Protein AF-A0A7J7FIW6-F1 (afdb_monomer)

Radius of gyration: 52.76 Å; Cα contacts (8 Å, |Δi|>4): 12; chains: 1; bounding box: 96×36×152 Å

Structure (mmCIF, N/CA/C/O backbone):
data_AF-A0A7J7FIW6-F1
#
_entry.id   AF-A0A7J7FIW6-F1
#
loop_
_atom_site.group_PDB
_atom_site.id
_atom_site.type_symbol
_atom_site.label_atom_id
_atom_site.label_alt_id
_atom_site.label_comp_id
_atom_site.label_asym_id
_atom_site.label_entity_id
_atom_site.label_seq_id
_atom_site.pdbx_PDB_ins_code
_atom_site.Cartn_x
_atom_site.Cartn_y
_atom_site.Cartn_z
_atom_site.occupancy
_atom_site.B_iso_or_equiv
_atom_site.auth_seq_id
_atom_site.auth_comp_id
_atom_site.auth_asym_id
_atom_site.auth_atom_id
_atom_site.pdbx_PDB_model_num
ATOM 1 N N . MET A 1 1 ? 49.582 13.348 -69.049 1.00 59.72 1 MET A N 1
ATOM 2 C CA . MET A 1 1 ? 48.255 13.476 -68.397 1.00 59.72 1 MET A CA 1
ATOM 3 C C . MET A 1 1 ? 47.759 12.190 -67.722 1.00 59.72 1 MET A C 1
ATOM 5 O O . MET A 1 1 ? 47.248 12.297 -66.618 1.00 59.72 1 MET A O 1
ATOM 9 N N . GLY A 1 2 ? 47.915 10.992 -68.307 1.00 60.84 2 GLY A N 1
ATOM 10 C CA . GLY A 1 2 ? 47.324 9.749 -67.761 1.00 60.84 2 GLY A CA 1
ATOM 11 C C . GLY A 1 2 ? 47.783 9.316 -66.355 1.00 60.84 2 GLY A C 1
ATOM 12 O O . GLY A 1 2 ? 46.965 8.859 -65.564 1.00 60.84 2 GLY A O 1
ATOM 13 N N . LEU A 1 3 ? 49.056 9.525 -65.998 1.00 63.69 3 LEU A N 1
ATOM 14 C CA . LEU A 1 3 ? 49.589 9.144 -64.677 1.00 63.69 3 LEU A CA 1
ATOM 15 C C . LEU A 1 3 ? 48.998 9.973 -63.523 1.00 63.69 3 LEU A C 1
ATOM 17 O O . LEU A 1 3 ?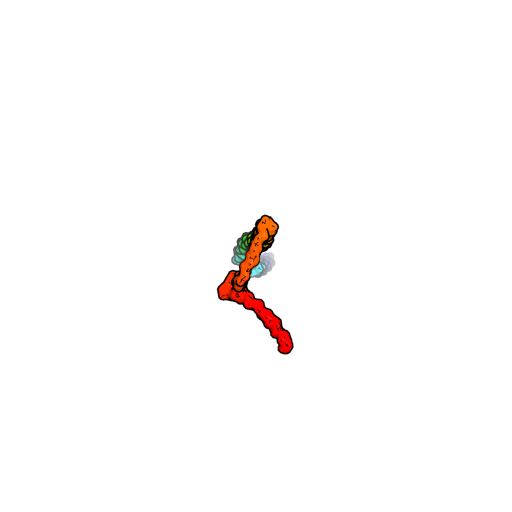 48.720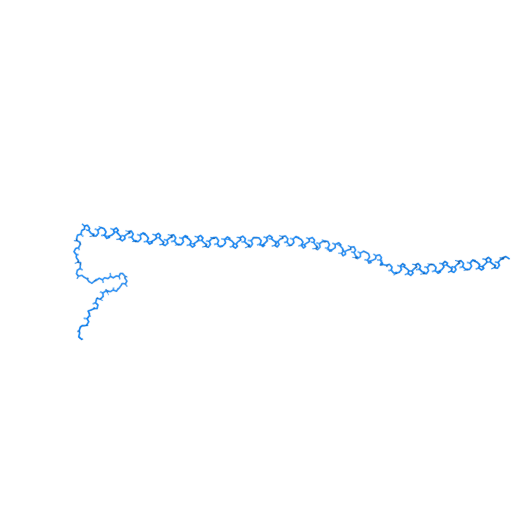 9.437 -62.455 1.00 63.69 3 LEU A O 1
ATOM 21 N N . PHE A 1 4 ? 48.733 11.261 -63.754 1.00 66.81 4 PHE A N 1
ATOM 22 C CA . PHE A 1 4 ? 48.123 12.148 -62.756 1.00 66.81 4 PHE A CA 1
ATOM 23 C C . PHE A 1 4 ? 46.642 11.831 -62.524 1.00 66.81 4 PHE A C 1
ATOM 25 O O . PHE A 1 4 ? 46.157 11.922 -61.399 1.00 66.81 4 PHE A O 1
ATOM 32 N N . ILE A 1 5 ? 45.933 11.415 -63.577 1.00 72.75 5 ILE A N 1
ATOM 33 C CA . ILE A 1 5 ? 44.536 10.971 -63.481 1.00 72.75 5 ILE A CA 1
ATOM 34 C C . ILE A 1 5 ? 44.458 9.671 -62.673 1.00 72.75 5 ILE A C 1
ATOM 36 O O . ILE A 1 5 ? 43.621 9.560 -61.780 1.00 72.75 5 ILE A O 1
ATOM 40 N N . SER A 1 6 ? 45.376 8.732 -62.926 1.00 77.81 6 SER A N 1
ATOM 41 C CA . SER A 1 6 ? 45.485 7.487 -62.161 1.00 77.81 6 SER A CA 1
ATOM 42 C C . SER A 1 6 ? 45.782 7.758 -60.681 1.00 77.81 6 SER A C 1
ATOM 44 O O . SER A 1 6 ? 45.026 7.326 -59.815 1.00 77.81 6 SER A O 1
ATOM 46 N N . ALA A 1 7 ? 46.797 8.572 -60.370 1.00 81.44 7 ALA A N 1
ATOM 47 C CA . ALA A 1 7 ? 47.150 8.913 -58.989 1.00 81.44 7 ALA A CA 1
ATOM 48 C C . ALA A 1 7 ? 45.998 9.596 -58.227 1.00 81.44 7 ALA A C 1
ATOM 50 O O . ALA A 1 7 ? 45.736 9.274 -57.068 1.00 81.44 7 ALA A O 1
ATOM 51 N N . ARG A 1 8 ? 45.259 10.493 -58.892 1.00 82.50 8 ARG A N 1
ATOM 52 C CA . ARG A 1 8 ? 44.071 11.137 -58.316 1.00 82.50 8 ARG A CA 1
ATOM 53 C C . ARG A 1 8 ? 42.935 10.140 -58.068 1.00 82.50 8 ARG A C 1
ATOM 55 O O . ARG A 1 8 ? 42.261 10.241 -57.047 1.00 82.50 8 ARG A O 1
ATOM 62 N N . ALA A 1 9 ? 42.725 9.181 -58.970 1.00 82.94 9 ALA A N 1
ATOM 63 C CA . ALA A 1 9 ? 41.727 8.129 -58.793 1.00 82.94 9 ALA A CA 1
ATOM 64 C C . ALA A 1 9 ? 42.080 7.199 -57.620 1.00 82.94 9 ALA A C 1
ATOM 66 O O . ALA A 1 9 ? 41.205 6.880 -56.817 1.00 82.94 9 ALA A O 1
ATOM 67 N N . TYR A 1 10 ? 43.359 6.834 -57.469 1.00 85.81 10 TYR A N 1
ATOM 68 C CA . TYR A 1 10 ? 43.843 6.046 -56.332 1.00 85.81 10 TYR A CA 1
ATOM 69 C C . TYR A 1 10 ? 43.669 6.778 -54.997 1.00 85.81 10 TYR A C 1
ATOM 71 O O . TYR A 1 10 ? 43.172 6.182 -54.043 1.00 85.81 10 TYR A O 1
ATOM 79 N N . ALA A 1 11 ? 44.009 8.069 -54.932 1.00 85.50 11 ALA A N 1
ATOM 80 C CA . ALA A 1 11 ? 43.815 8.875 -53.725 1.00 85.50 11 ALA A CA 1
ATOM 81 C C . ALA A 1 11 ? 42.331 8.961 -53.326 1.00 85.50 11 ALA A C 1
ATOM 83 O O . ALA A 1 11 ? 41.983 8.736 -52.170 1.00 85.50 11 ALA A O 1
ATOM 84 N N . LEU A 1 12 ? 41.444 9.187 -54.300 1.00 88.06 12 LEU A N 1
ATOM 85 C CA . LEU A 1 12 ? 40.000 9.250 -54.071 1.00 88.06 12 LEU A CA 1
ATOM 86 C C . LEU A 1 12 ? 39.414 7.895 -53.644 1.00 88.06 12 LEU A C 1
ATOM 88 O O . LEU A 1 12 ? 38.477 7.844 -52.848 1.00 88.06 12 LEU A O 1
ATOM 92 N N . HIS A 1 13 ? 39.956 6.790 -54.157 1.00 87.56 13 HIS A N 1
ATOM 93 C CA . HIS A 1 13 ? 39.571 5.448 -53.726 1.00 87.56 13 HIS A CA 1
ATOM 94 C C . HIS A 1 13 ? 39.980 5.191 -52.270 1.00 87.56 13 HIS A C 1
ATOM 96 O O . HIS A 1 13 ? 39.151 4.777 -51.465 1.00 87.56 13 HIS A O 1
ATOM 102 N N . GLN A 1 14 ? 41.217 5.539 -51.910 1.00 85.38 14 GLN A N 1
ATOM 103 C CA . GLN A 1 14 ? 41.739 5.415 -50.548 1.00 85.38 14 GLN A CA 1
ATOM 104 C C . GLN A 1 14 ? 40.960 6.263 -49.532 1.00 85.38 14 GLN A C 1
ATOM 106 O O . GLN A 1 14 ? 40.677 5.803 -48.428 1.00 85.38 14 GLN A O 1
ATOM 111 N N . GLU A 1 15 ? 40.569 7.488 -49.888 1.00 86.62 15 GLU A N 1
ATOM 112 C CA . GLU A 1 15 ? 39.725 8.326 -49.024 1.00 86.62 15 GLU A CA 1
ATOM 113 C C . GLU A 1 15 ? 38.340 7.711 -48.794 1.00 86.62 15 GLU A C 1
ATOM 115 O O . GLU A 1 15 ? 37.847 7.715 -47.666 1.00 86.62 15 GLU A O 1
ATOM 120 N N . LYS A 1 16 ? 37.732 7.121 -49.831 1.00 80.94 16 LYS A N 1
ATOM 121 C CA . LYS A 1 16 ? 36.448 6.415 -49.702 1.00 80.94 16 LYS A CA 1
ATOM 122 C C . LYS A 1 16 ? 36.551 5.173 -48.822 1.00 80.94 16 LYS A C 1
ATOM 124 O O . LYS A 1 16 ? 35.654 4.941 -48.016 1.00 80.94 16 LYS A O 1
ATOM 129 N N . GLU A 1 17 ? 37.624 4.395 -48.950 1.00 75.25 17 GLU A N 1
ATOM 130 C CA . GLU A 1 17 ? 37.862 3.229 -48.093 1.00 75.25 17 GLU A CA 1
ATOM 131 C C . GLU A 1 17 ? 38.040 3.633 -46.626 1.00 75.25 17 GLU A C 1
ATOM 133 O O . GLU A 1 17 ? 37.447 3.011 -45.743 1.00 75.25 17 GLU A O 1
ATOM 138 N N . LYS A 1 18 ? 38.776 4.718 -46.353 1.00 83.19 18 LYS A N 1
ATOM 139 C CA . LYS A 1 18 ? 38.923 5.261 -44.994 1.00 83.19 18 LYS A CA 1
ATOM 140 C C . LYS A 1 18 ? 37.585 5.712 -44.414 1.00 83.19 18 LYS A C 1
ATOM 142 O O . LYS A 1 18 ? 37.229 5.271 -43.323 1.00 83.19 18 LYS A O 1
ATOM 147 N N . LEU A 1 19 ? 36.806 6.491 -45.170 1.00 74.19 19 LEU A N 1
ATOM 148 C CA . LEU A 1 19 ? 35.466 6.918 -44.750 1.00 74.19 19 LEU A CA 1
ATOM 149 C C . LEU A 1 19 ? 34.545 5.723 -44.466 1.00 74.19 19 LEU A C 1
ATOM 151 O O . LEU A 1 19 ? 33.772 5.739 -43.511 1.00 74.19 19 LEU A O 1
ATOM 155 N N . TYR A 1 20 ? 34.626 4.675 -45.288 1.00 73.50 20 TYR A N 1
ATOM 156 C CA . TYR A 1 20 ? 33.834 3.459 -45.119 1.00 73.50 20 TYR A CA 1
ATOM 157 C C . TYR A 1 20 ? 34.200 2.705 -43.834 1.00 73.50 20 TYR A C 1
ATOM 159 O O . TYR A 1 20 ? 33.317 2.268 -43.091 1.00 73.50 20 TYR A O 1
ATOM 167 N N . VAL A 1 21 ? 35.495 2.580 -43.540 1.00 77.69 21 VAL A N 1
ATOM 168 C CA . VAL A 1 21 ? 35.986 1.934 -42.315 1.00 77.69 21 VAL A CA 1
ATOM 169 C C . VAL A 1 21 ? 35.598 2.739 -41.074 1.00 77.69 21 VAL A C 1
ATOM 171 O O . VAL A 1 21 ? 35.120 2.156 -40.101 1.00 77.69 21 VAL A O 1
ATOM 174 N N . GLU A 1 22 ? 35.733 4.064 -41.115 1.00 78.94 22 GLU A N 1
ATOM 175 C CA . GLU A 1 22 ? 35.324 4.958 -40.027 1.00 78.94 22 GLU A CA 1
ATOM 176 C C . GLU A 1 22 ? 33.818 4.883 -39.763 1.00 78.94 22 GLU A C 1
ATOM 178 O O . GLU A 1 22 ? 33.398 4.715 -38.616 1.00 78.94 22 GLU A O 1
ATOM 183 N N . LEU A 1 23 ? 32.997 4.911 -40.816 1.00 73.94 23 LEU A N 1
ATOM 184 C CA . LEU A 1 23 ? 31.548 4.764 -40.699 1.00 73.94 23 LEU A CA 1
ATOM 185 C C . LEU A 1 23 ? 31.170 3.410 -40.087 1.00 73.94 23 LEU A C 1
ATOM 187 O O . LEU A 1 23 ? 30.335 3.352 -39.187 1.00 73.94 23 LEU A O 1
ATOM 191 N N . LYS A 1 24 ? 31.818 2.321 -40.514 1.00 70.88 24 LYS A N 1
ATOM 192 C CA . LYS A 1 24 ? 31.603 0.982 -39.948 1.00 70.88 24 LYS A CA 1
ATOM 193 C C . LYS A 1 24 ? 31.967 0.922 -38.459 1.00 70.88 24 LYS A C 1
ATOM 195 O O . LYS A 1 24 ? 31.242 0.310 -37.678 1.00 70.88 24 LYS A O 1
ATOM 200 N N . LEU A 1 25 ? 33.053 1.582 -38.060 1.00 71.31 25 LEU A N 1
ATOM 201 C CA . LEU A 1 25 ? 33.487 1.706 -36.665 1.00 71.31 25 LEU A CA 1
ATOM 202 C C . LEU A 1 25 ? 32.499 2.511 -35.812 1.00 71.31 25 LEU A C 1
ATOM 204 O O . LEU A 1 25 ? 32.250 2.143 -34.666 1.00 71.31 25 LEU A O 1
ATOM 208 N N . ILE A 1 26 ? 31.925 3.585 -36.357 1.00 69.25 26 ILE A N 1
ATOM 209 C CA . ILE A 1 26 ? 30.904 4.394 -35.676 1.00 69.25 26 ILE A CA 1
ATOM 210 C C . ILE A 1 26 ? 29.602 3.600 -35.528 1.00 69.25 26 ILE A C 1
ATOM 212 O O . ILE A 1 26 ? 29.036 3.560 -34.438 1.00 69.25 26 ILE A O 1
ATOM 216 N N . LEU A 1 27 ? 29.155 2.917 -36.586 1.00 63.41 27 LEU A N 1
ATOM 217 C CA . LEU A 1 27 ? 27.945 2.089 -36.558 1.00 63.41 27 LEU A CA 1
ATOM 218 C C . LEU A 1 27 ? 28.062 0.922 -35.571 1.00 63.41 27 LEU A C 1
ATOM 220 O O . LEU A 1 27 ? 27.099 0.617 -34.878 1.00 63.41 27 LEU A O 1
ATOM 224 N N . ALA A 1 28 ? 29.246 0.317 -35.444 1.00 63.69 28 ALA A N 1
ATOM 225 C CA . ALA A 1 28 ? 29.508 -0.743 -34.469 1.00 63.69 28 ALA A CA 1
ATOM 226 C C . ALA A 1 28 ? 29.453 -0.269 -33.002 1.00 63.69 28 ALA A C 1
ATOM 228 O O . ALA A 1 28 ? 29.352 -1.095 -32.099 1.00 63.69 28 ALA A O 1
ATOM 229 N N . ARG A 1 29 ? 29.535 1.047 -32.753 1.00 65.50 29 ARG A N 1
ATOM 230 C CA . ARG A 1 29 ? 29.414 1.656 -31.415 1.00 65.50 29 ARG A CA 1
ATOM 231 C C . ARG A 1 29 ? 27.986 2.064 -31.065 1.00 65.50 29 ARG A C 1
ATOM 233 O O . ARG A 1 29 ? 27.731 2.406 -29.912 1.00 65.50 29 ARG A O 1
ATOM 240 N N . LEU A 1 30 ? 27.070 2.073 -32.033 1.00 66.31 30 LEU A N 1
ATOM 241 C CA . LEU A 1 30 ? 25.663 2.321 -31.747 1.00 66.31 30 LEU A CA 1
ATOM 242 C C . LEU A 1 30 ? 25.109 1.125 -30.960 1.00 66.31 30 LEU A C 1
ATOM 244 O O . LEU A 1 30 ? 25.444 -0.014 -31.298 1.00 66.31 30 LEU A O 1
ATOM 248 N N . PRO A 1 31 ? 24.282 1.347 -29.917 1.00 63.59 31 PRO A N 1
ATOM 249 C CA . PRO A 1 31 ? 23.569 0.250 -29.279 1.00 63.59 31 PRO A CA 1
ATOM 250 C C . PRO A 1 31 ? 22.824 -0.494 -30.384 1.00 63.59 31 PRO A C 1
ATOM 252 O O . PRO A 1 31 ? 22.045 0.113 -31.122 1.00 63.59 31 PRO A O 1
ATOM 255 N N . GLY A 1 32 ? 23.146 -1.777 -30.559 1.00 68.44 32 GLY A N 1
ATOM 256 C CA . GLY A 1 32 ? 22.572 -2.571 -31.636 1.00 68.44 32 GLY A CA 1
ATOM 257 C C . GLY A 1 32 ? 21.040 -2.531 -31.584 1.00 68.44 32 GLY A C 1
ATOM 258 O O . GLY A 1 32 ? 20.472 -2.272 -30.519 1.00 68.44 32 GLY A O 1
ATOM 259 N N . PRO A 1 33 ? 20.351 -2.805 -32.702 1.00 70.44 33 PRO A N 1
ATOM 260 C CA . PRO A 1 33 ? 18.885 -2.859 -32.737 1.00 70.44 33 PRO A CA 1
ATOM 261 C C . PRO A 1 33 ? 18.301 -3.732 -31.609 1.00 70.44 33 PRO A C 1
ATOM 263 O O . PRO A 1 33 ? 17.293 -3.372 -31.009 1.00 70.44 33 PRO A O 1
ATOM 266 N N . GLU A 1 34 ? 19.014 -4.793 -31.231 1.00 72.94 34 GLU A N 1
ATOM 267 C CA . GLU A 1 34 ? 18.700 -5.662 -30.094 1.00 72.94 34 GLU A CA 1
ATOM 268 C C . GLU A 1 34 ? 18.686 -4.929 -28.735 1.00 72.94 34 GLU A C 1
ATOM 270 O O . GLU A 1 34 ? 17.772 -5.113 -27.933 1.00 72.94 34 GLU A O 1
ATOM 275 N N . ALA A 1 35 ? 19.650 -4.041 -28.467 1.00 72.81 35 ALA A N 1
ATOM 276 C CA . ALA A 1 35 ? 19.706 -3.279 -27.216 1.00 72.81 35 ALA A CA 1
ATOM 277 C C . ALA A 1 35 ? 18.571 -2.242 -27.118 1.00 72.81 35 ALA A C 1
ATOM 279 O O . ALA A 1 35 ? 18.046 -1.988 -26.031 1.00 72.81 35 ALA A O 1
ATOM 280 N N . ALA A 1 36 ? 18.164 -1.654 -28.248 1.00 75.25 36 ALA A N 1
ATOM 281 C CA . ALA A 1 36 ? 17.024 -0.738 -28.304 1.00 75.25 36 ALA A CA 1
ATOM 282 C C . ALA A 1 36 ? 15.692 -1.467 -28.048 1.00 75.25 36 ALA A C 1
ATOM 284 O O . ALA A 1 36 ? 14.852 -0.968 -27.292 1.00 75.25 36 ALA A O 1
ATOM 285 N N . GLU A 1 37 ? 15.523 -2.661 -28.619 1.00 78.56 37 GLU A N 1
ATOM 286 C CA . GLU A 1 37 ? 14.354 -3.514 -28.397 1.00 78.56 37 GLU A CA 1
ATOM 287 C C . GLU A 1 37 ? 14.254 -3.964 -26.932 1.00 78.56 37 GLU A C 1
ATOM 289 O O . GLU A 1 37 ? 13.212 -3.789 -26.294 1.00 78.56 37 GLU A O 1
ATOM 294 N N . GLN A 1 38 ? 15.360 -4.429 -26.343 1.00 76.88 38 GLN A N 1
ATOM 295 C CA . GLN A 1 38 ? 15.416 -4.783 -24.921 1.00 76.88 38 GLN A CA 1
ATOM 296 C C . GLN A 1 38 ? 15.051 -3.596 -24.021 1.00 76.88 38 GLN A C 1
ATOM 298 O O . GLN A 1 38 ? 14.261 -3.738 -23.086 1.00 76.88 38 GLN A O 1
ATOM 303 N N . LEU A 1 39 ? 15.561 -2.396 -24.317 1.00 79.50 39 LEU A N 1
ATOM 304 C CA . LEU A 1 39 ? 15.224 -1.192 -23.558 1.00 79.50 39 LEU A CA 1
ATOM 305 C C . LEU A 1 39 ? 13.728 -0.856 -23.653 1.00 79.50 39 LEU A C 1
ATOM 307 O O . LEU A 1 39 ? 13.119 -0.455 -22.659 1.00 79.50 39 LEU A O 1
ATOM 311 N N . GLN A 1 40 ? 13.116 -1.026 -24.826 1.00 81.44 40 GLN A N 1
ATOM 312 C CA . GLN A 1 40 ? 11.681 -0.825 -25.004 1.00 81.44 40 GLN A CA 1
ATOM 313 C C . GLN A 1 40 ? 10.866 -1.819 -24.166 1.00 81.44 40 GLN A C 1
ATOM 315 O O . GLN A 1 40 ? 9.933 -1.396 -23.474 1.00 81.44 40 GLN A O 1
ATOM 320 N N . ILE A 1 41 ? 11.247 -3.100 -24.172 1.00 82.06 41 ILE A N 1
ATOM 321 C CA . ILE A 1 41 ? 10.618 -4.146 -23.354 1.00 82.06 41 ILE A CA 1
ATOM 322 C C . ILE A 1 41 ? 10.730 -3.785 -21.872 1.00 82.06 41 ILE A C 1
ATOM 324 O O . ILE A 1 41 ? 9.712 -3.698 -21.188 1.00 82.06 41 ILE A O 1
ATOM 328 N N . TYR A 1 42 ? 11.928 -3.463 -21.375 1.00 81.25 42 TYR A N 1
ATOM 329 C CA . TYR A 1 42 ? 12.113 -3.087 -19.972 1.00 81.25 42 TYR A CA 1
ATOM 330 C C . TYR A 1 42 ? 11.294 -1.859 -19.576 1.00 81.25 42 TYR A C 1
ATOM 332 O O . TYR A 1 42 ? 10.683 -1.845 -18.508 1.00 81.25 42 TYR A O 1
ATOM 340 N N . ARG A 1 43 ? 11.220 -0.833 -20.434 1.00 80.94 43 ARG A N 1
ATOM 341 C CA . ARG A 1 43 ? 10.374 0.346 -20.180 1.00 80.94 43 ARG A CA 1
ATOM 342 C C . ARG A 1 43 ? 8.897 -0.024 -20.100 1.00 80.94 43 ARG A C 1
ATOM 344 O O . ARG A 1 43 ? 8.181 0.556 -19.283 1.00 80.94 43 ARG A O 1
ATOM 351 N N . HIS A 1 44 ? 8.435 -0.952 -20.934 1.00 89.75 44 HIS A N 1
ATOM 352 C CA . HIS A 1 44 ? 7.062 -1.437 -20.884 1.00 89.75 44 HIS A CA 1
ATOM 353 C C . HIS A 1 44 ? 6.792 -2.197 -19.581 1.00 89.75 44 HIS A C 1
ATOM 355 O O . HIS A 1 44 ? 5.907 -1.796 -18.824 1.00 89.75 44 HIS A O 1
ATOM 361 N N . THR A 1 45 ? 7.637 -3.174 -19.247 1.00 86.31 45 THR A N 1
ATOM 362 C CA . THR A 1 45 ? 7.562 -3.938 -17.995 1.00 86.31 45 THR A CA 1
ATOM 363 C C . THR A 1 45 ? 7.584 -3.017 -16.773 1.00 86.31 45 THR A C 1
ATOM 365 O O . THR A 1 45 ? 6.776 -3.170 -15.860 1.00 86.31 45 THR A O 1
ATOM 368 N N . LEU A 1 46 ? 8.452 -2.001 -16.751 1.00 89.50 46 LEU A N 1
ATOM 369 C CA . LEU A 1 46 ? 8.514 -1.023 -15.659 1.00 89.50 46 LEU A CA 1
ATOM 370 C C . LEU A 1 46 ? 7.213 -0.231 -15.509 1.00 89.50 46 LEU A C 1
ATOM 372 O O . LEU A 1 46 ? 6.762 0.012 -14.388 1.00 89.50 46 LEU A O 1
ATOM 376 N N . ARG A 1 47 ? 6.583 0.164 -16.621 1.00 91.88 47 ARG A N 1
ATOM 377 C CA . ARG A 1 47 ? 5.282 0.847 -16.590 1.00 91.88 47 ARG A CA 1
ATOM 378 C C . ARG A 1 47 ? 4.196 -0.062 -16.026 1.00 91.88 47 ARG A C 1
ATOM 380 O O . ARG A 1 47 ? 3.405 0.398 -15.206 1.00 91.88 47 ARG A O 1
ATOM 387 N N . GLU A 1 48 ? 4.159 -1.327 -16.427 1.00 94.25 48 GLU A N 1
ATOM 388 C CA . GLU A 1 48 ? 3.201 -2.304 -15.899 1.00 94.25 48 GLU A CA 1
ATOM 389 C C . GLU A 1 48 ? 3.410 -2.562 -14.408 1.00 94.25 48 GLU A C 1
ATOM 391 O O . GLU A 1 48 ? 2.460 -2.466 -13.633 1.00 94.25 48 GLU A O 1
ATOM 396 N N . LYS A 1 49 ? 4.657 -2.785 -13.981 1.00 90.25 49 LYS A N 1
ATOM 397 C CA . LYS A 1 49 ? 5.005 -2.949 -12.563 1.00 90.25 49 LYS A CA 1
ATOM 398 C C . LYS A 1 49 ? 4.621 -1.724 -11.745 1.00 90.25 49 LYS A C 1
ATOM 400 O O . LYS A 1 49 ? 4.066 -1.859 -10.662 1.00 90.25 49 LYS A O 1
ATOM 405 N N . THR A 1 50 ? 4.814 -0.526 -12.290 1.00 89.31 50 THR A N 1
ATOM 406 C CA . THR A 1 50 ? 4.394 0.718 -11.632 1.00 89.31 50 THR A CA 1
ATOM 407 C C . THR A 1 50 ? 2.871 0.809 -11.504 1.00 89.31 50 THR A C 1
ATOM 409 O O . THR A 1 50 ? 2.371 1.265 -10.478 1.00 89.31 50 THR A O 1
ATOM 412 N N . LYS A 1 51 ? 2.104 0.365 -12.509 1.00 95.31 51 LYS A N 1
ATOM 413 C CA . LYS A 1 51 ? 0.636 0.281 -12.404 1.00 95.31 51 LYS A CA 1
ATOM 414 C C . LYS A 1 51 ? 0.214 -0.715 -11.322 1.00 95.31 51 LYS A C 1
ATOM 416 O O . LYS A 1 51 ? -0.621 -0.365 -10.498 1.00 95.31 51 LYS A O 1
ATOM 421 N N . GLN A 1 52 ? 0.825 -1.901 -11.291 1.00 93.69 52 GLN A N 1
ATOM 422 C CA . GLN A 1 52 ? 0.570 -2.914 -10.258 1.00 93.69 52 GLN A CA 1
ATOM 423 C C . GLN A 1 52 ? 0.858 -2.366 -8.854 1.00 93.69 52 GLN A C 1
ATOM 425 O O . GLN A 1 52 ? 0.031 -2.513 -7.962 1.00 93.69 52 GLN A O 1
ATOM 430 N N . LEU A 1 53 ? 1.978 -1.658 -8.674 1.00 94.12 53 LEU A N 1
ATOM 431 C CA . LEU A 1 53 ? 2.326 -1.024 -7.400 1.00 94.12 53 LEU A CA 1
ATOM 432 C C . LEU A 1 53 ? 1.303 0.029 -6.966 1.00 94.12 53 LEU A C 1
ATOM 434 O O . LEU A 1 53 ? 0.977 0.106 -5.786 1.00 94.12 53 LEU A O 1
ATOM 438 N N . LYS A 1 54 ? 0.767 0.824 -7.900 1.00 96.12 54 LYS A N 1
ATOM 439 C CA . LYS A 1 54 ? -0.286 1.802 -7.584 1.00 96.12 54 LYS A CA 1
ATOM 440 C C . LYS A 1 54 ? -1.572 1.128 -7.113 1.00 96.12 54 LYS A C 1
ATOM 442 O O . LYS A 1 54 ? -2.155 1.585 -6.136 1.00 96.12 54 LYS A O 1
ATOM 447 N N . VAL A 1 55 ? -1.989 0.052 -7.782 1.00 96.75 55 VAL A N 1
ATOM 448 C CA . VAL A 1 55 ? -3.169 -0.729 -7.379 1.00 96.75 55 VAL A CA 1
ATOM 449 C C . VAL A 1 55 ? -2.953 -1.323 -5.990 1.00 96.75 55 VAL A C 1
ATOM 451 O O . VAL A 1 55 ? -3.743 -1.056 -5.090 1.00 96.75 55 VAL A O 1
ATOM 454 N N . LEU A 1 56 ? -1.829 -2.009 -5.774 1.00 95.88 56 LEU A N 1
ATOM 455 C CA . LEU A 1 56 ? -1.511 -2.610 -4.480 1.00 95.88 56 LEU A CA 1
ATOM 456 C C . LEU A 1 56 ? -1.426 -1.564 -3.359 1.00 95.88 56 LEU A C 1
ATOM 458 O O . LEU A 1 56 ? -1.902 -1.798 -2.255 1.00 95.88 56 LEU A O 1
ATOM 462 N N . SER A 1 57 ? -0.868 -0.383 -3.640 1.00 92.56 57 SER A N 1
ATOM 463 C CA . SER A 1 57 ? -0.845 0.726 -2.682 1.00 92.56 57 SER A CA 1
ATOM 464 C C . SER A 1 57 ? -2.251 1.220 -2.340 1.00 92.56 57 SER A C 1
ATOM 466 O O . SER A 1 57 ? -2.505 1.545 -1.184 1.00 92.56 57 SER A O 1
ATOM 468 N N . SER A 1 58 ? -3.166 1.277 -3.311 1.00 96.31 58 SER A N 1
ATOM 469 C CA . SER A 1 58 ? -4.557 1.657 -3.044 1.00 96.31 58 SER A CA 1
ATOM 470 C C . SER A 1 58 ? -5.310 0.599 -2.235 1.00 96.31 58 SER A C 1
ATOM 472 O O . SER A 1 58 ? -6.049 0.953 -1.320 1.00 96.31 58 SER A O 1
ATOM 474 N N . GLU A 1 59 ? -5.069 -0.685 -2.508 1.00 97.00 59 GLU A N 1
ATOM 475 C CA . GLU A 1 59 ? -5.625 -1.793 -1.726 1.00 97.00 59 GLU A CA 1
ATOM 476 C C . GLU A 1 59 ? -5.104 -1.764 -0.288 1.00 97.00 59 GLU A C 1
ATOM 478 O O . GLU A 1 59 ? -5.883 -1.883 0.654 1.00 97.00 59 GLU A O 1
ATOM 483 N N . LEU A 1 60 ? -3.801 -1.530 -0.105 1.00 97.38 60 LEU A N 1
ATOM 484 C CA . LEU A 1 60 ? -3.195 -1.407 1.218 1.00 97.38 60 LEU A CA 1
ATOM 485 C C . LEU A 1 60 ? -3.822 -0.259 2.016 1.00 97.38 60 LEU A C 1
ATOM 487 O O . LEU A 1 60 ? -4.213 -0.464 3.161 1.00 97.38 60 LEU A O 1
ATOM 491 N N . ASN A 1 61 ? -3.980 0.915 1.398 1.00 97.00 61 ASN A N 1
ATOM 492 C CA . ASN A 1 61 ? -4.616 2.063 2.045 1.00 97.00 61 ASN A CA 1
ATOM 493 C C . ASN A 1 61 ? -6.076 1.771 2.426 1.00 97.00 61 ASN A C 1
ATOM 495 O O . ASN A 1 61 ? -6.537 2.186 3.488 1.00 97.00 61 ASN A O 1
ATOM 499 N N . MET A 1 62 ? -6.811 1.045 1.578 1.00 97.62 62 MET A N 1
ATOM 500 C CA . MET A 1 62 ? -8.174 0.613 1.889 1.00 97.62 62 MET A CA 1
ATOM 501 C C . MET A 1 62 ? -8.194 -0.309 3.116 1.00 97.62 62 MET A C 1
ATOM 503 O O . MET A 1 62 ? -8.989 -0.085 4.027 1.00 97.62 62 MET A O 1
ATOM 507 N N . TYR A 1 63 ? -7.311 -1.312 3.173 1.00 98.00 63 TYR A N 1
ATOM 508 C CA . TYR A 1 63 ? -7.219 -2.216 4.324 1.00 98.00 63 TYR A CA 1
ATOM 509 C C . TYR A 1 63 ? -6.777 -1.501 5.601 1.00 98.00 63 TYR A C 1
ATOM 511 O O . TYR A 1 63 ? -7.266 -1.821 6.683 1.00 98.00 63 TYR A O 1
ATOM 519 N N . GLU A 1 64 ? -5.888 -0.516 5.492 1.00 97.25 64 GLU A N 1
ATOM 520 C CA . GLU A 1 64 ? -5.488 0.311 6.626 1.00 97.25 64 GLU A CA 1
ATOM 521 C C . GLU A 1 64 ? -6.679 1.109 7.180 1.00 97.25 64 GLU A C 1
ATOM 523 O O . GLU A 1 64 ? -6.921 1.072 8.387 1.00 97.25 64 GLU A O 1
ATOM 528 N N . SER A 1 65 ? -7.479 1.740 6.309 1.00 97.50 65 SER A N 1
ATOM 529 C CA . SER A 1 65 ? -8.719 2.430 6.705 1.00 97.50 65 SER A CA 1
ATOM 530 C C . SER A 1 65 ? -9.697 1.477 7.391 1.00 97.50 65 SER A C 1
ATOM 532 O O . SER A 1 65 ? -10.162 1.759 8.493 1.00 97.50 65 SER A O 1
ATOM 534 N N . GLN A 1 66 ? -9.949 0.306 6.797 1.00 98.12 66 GLN A N 1
ATOM 535 C CA . GLN A 1 66 ? -10.834 -0.706 7.386 1.00 98.12 66 GLN A CA 1
ATOM 536 C C . GLN A 1 66 ? -10.334 -1.173 8.758 1.00 98.12 66 GLN A C 1
ATOM 538 O O . GLN A 1 66 ? -11.112 -1.309 9.699 1.00 98.12 66 GLN A O 1
ATOM 543 N N . SER A 1 67 ? -9.025 -1.381 8.910 1.00 97.81 67 SER A N 1
ATOM 544 C CA . SER A 1 67 ? -8.444 -1.763 10.196 1.00 97.81 67 SER A CA 1
ATOM 545 C C . SER A 1 67 ? -8.633 -0.677 11.258 1.00 97.81 67 SER A C 1
ATOM 547 O O . SER A 1 67 ? -8.857 -1.004 12.426 1.00 97.81 67 SER A O 1
ATOM 549 N N . GLN A 1 68 ? -8.521 0.600 10.884 1.00 97.88 68 GLN A N 1
ATOM 550 C CA . GLN A 1 68 ? -8.762 1.721 11.792 1.00 97.88 68 GLN A CA 1
ATOM 551 C C . GLN A 1 68 ? -10.242 1.814 12.182 1.00 97.88 68 GLN A C 1
ATOM 553 O O . GLN A 1 68 ? -10.546 1.985 13.364 1.00 97.88 68 GLN A O 1
ATOM 558 N N . GLU A 1 69 ? -11.152 1.632 11.225 1.00 97.50 69 GLU A N 1
ATOM 559 C CA . GLU A 1 69 ? -12.599 1.595 11.460 1.00 97.50 69 GLU A CA 1
ATOM 560 C C . GLU A 1 69 ? -12.984 0.473 12.428 1.00 97.50 69 GLU A C 1
ATOM 562 O O . GLU A 1 69 ? -13.657 0.734 13.426 1.00 97.50 69 GLU A O 1
ATOM 567 N N . TYR A 1 70 ? -12.487 -0.749 12.216 1.00 98.25 70 TYR A N 1
ATOM 568 C CA . TYR A 1 70 ? -12.748 -1.862 13.131 1.00 98.25 70 TYR A CA 1
ATOM 569 C C . TYR A 1 70 ? -12.191 -1.616 14.526 1.00 98.25 70 TYR A C 1
ATOM 571 O O . TYR A 1 70 ? -12.852 -1.921 15.517 1.00 98.25 70 TYR A O 1
ATOM 579 N N . LYS A 1 71 ? -10.989 -1.041 14.635 1.00 98.19 71 LYS A N 1
ATOM 580 C CA . LYS A 1 71 ? -10.425 -0.684 15.938 1.00 98.19 71 LYS A CA 1
ATOM 581 C C . LYS A 1 71 ? -11.322 0.320 16.666 1.00 98.19 71 LYS A C 1
ATOM 583 O O . LYS A 1 71 ? -11.622 0.125 17.843 1.00 98.19 71 LYS A O 1
ATOM 588 N N . TYR A 1 72 ? -11.784 1.352 15.962 1.00 98.31 72 TYR A N 1
ATOM 589 C CA . TYR A 1 72 ? -12.712 2.336 16.511 1.00 98.31 72 TYR A CA 1
ATOM 590 C C . TYR A 1 72 ? -14.044 1.698 16.933 1.00 98.31 72 TYR A C 1
ATOM 592 O O . TYR A 1 72 ? -14.551 1.980 18.019 1.00 98.31 72 TYR A O 1
ATOM 600 N N . GLU A 1 73 ? -14.599 0.807 16.114 1.00 98.19 73 GLU A N 1
ATOM 601 C CA . GLU A 1 73 ? -15.849 0.112 16.416 1.00 98.19 73 GLU A CA 1
ATOM 602 C C . GLU A 1 73 ? -15.718 -0.793 17.649 1.00 98.19 73 GLU A C 1
ATOM 604 O O . GLU A 1 73 ? -16.579 -0.760 18.531 1.00 98.19 73 GLU A O 1
ATOM 609 N N . ILE A 1 74 ? -14.607 -1.526 17.779 1.00 98.06 74 ILE A N 1
ATOM 610 C CA . ILE A 1 74 ? -14.299 -2.328 18.970 1.00 98.06 74 ILE A CA 1
ATOM 611 C C . ILE A 1 74 ? -14.234 -1.442 20.217 1.00 98.06 74 ILE A C 1
ATOM 613 O O . ILE A 1 74 ? -14.836 -1.774 21.241 1.00 98.06 74 ILE A O 1
ATOM 617 N N . GLU A 1 75 ? -13.526 -0.312 20.155 1.00 98.19 75 GLU A N 1
ATOM 618 C CA . GLU A 1 75 ? -13.418 0.623 21.280 1.00 98.19 75 GLU A CA 1
ATOM 619 C C . GLU A 1 75 ? -14.788 1.202 21.662 1.00 98.19 75 GLU A C 1
ATOM 621 O O . GLU A 1 75 ? -15.152 1.229 22.843 1.00 98.19 75 GLU A O 1
ATOM 626 N N . LYS A 1 76 ? -15.593 1.595 20.671 1.00 98.38 76 LYS A N 1
ATOM 627 C CA . LYS A 1 76 ? -16.959 2.088 20.871 1.00 98.38 76 LYS A CA 1
ATOM 628 C C . LYS A 1 76 ? -17.846 1.041 21.548 1.00 98.38 76 LYS A C 1
ATOM 630 O O . LYS A 1 76 ? -18.432 1.333 22.589 1.00 98.38 76 LYS A O 1
ATOM 635 N N . LEU A 1 77 ? -17.903 -0.179 21.012 1.00 98.19 77 LEU A N 1
ATOM 636 C CA . LEU A 1 77 ? -18.699 -1.274 21.578 1.00 98.19 77 LEU A CA 1
ATOM 637 C C . LEU A 1 77 ? -18.239 -1.641 22.992 1.00 98.19 77 LEU A C 1
ATOM 639 O O . LEU A 1 77 ? -19.057 -1.912 23.873 1.00 98.19 77 LEU A O 1
ATOM 643 N N . THR A 1 78 ? -16.930 -1.598 23.243 1.00 98.12 78 THR A N 1
ATOM 644 C CA . THR A 1 78 ? -16.365 -1.833 24.576 1.00 98.12 78 THR A CA 1
ATOM 645 C C . THR A 1 78 ? -16.855 -0.780 25.571 1.00 98.12 78 THR A C 1
ATOM 647 O O . THR A 1 78 ? -17.283 -1.126 26.676 1.00 98.12 78 THR A O 1
ATOM 650 N N . ASN A 1 79 ? -16.857 0.496 25.181 1.00 97.94 79 ASN A N 1
ATOM 651 C CA . ASN A 1 79 ? -17.372 1.582 26.013 1.00 97.94 79 ASN A CA 1
ATOM 652 C C . ASN A 1 79 ? -18.880 1.448 26.267 1.00 97.94 79 ASN A C 1
ATOM 654 O O . ASN A 1 79 ? -19.321 1.562 27.413 1.00 97.94 79 ASN A O 1
ATOM 658 N N . GLU A 1 80 ? -19.664 1.125 25.236 1.00 97.69 80 GLU A N 1
ATOM 659 C CA . GLU A 1 80 ? -21.106 0.883 25.366 1.00 97.69 80 GLU A CA 1
ATOM 660 C C . GLU A 1 80 ? -21.407 -0.266 26.339 1.00 97.69 80 GLU A C 1
ATOM 662 O O . GLU A 1 80 ? -22.268 -0.136 27.216 1.00 97.69 80 GLU A O 1
ATOM 667 N N . LEU A 1 81 ? -20.655 -1.367 26.257 1.00 97.69 81 LEU A N 1
ATOM 668 C CA . LEU A 1 81 ? -20.779 -2.506 27.166 1.00 97.69 81 LEU A CA 1
ATOM 669 C C . LEU A 1 81 ? -20.458 -2.098 28.610 1.00 97.69 81 LEU A C 1
ATOM 671 O O . LEU A 1 81 ? -21.208 -2.425 29.537 1.00 97.69 81 LEU A O 1
ATOM 675 N N . LEU A 1 82 ? -19.371 -1.351 28.820 1.00 97.50 82 LEU A N 1
ATOM 676 C CA . LEU A 1 82 ? -19.002 -0.848 30.143 1.00 97.50 82 LEU A CA 1
ATOM 677 C C . LEU A 1 82 ? -20.091 0.052 30.733 1.00 97.50 82 LEU A C 1
ATOM 679 O O . LEU A 1 82 ? -20.430 -0.085 31.913 1.00 97.50 82 LEU A O 1
ATOM 683 N N . ASP A 1 83 ? -20.674 0.937 29.932 1.00 97.44 83 ASP A N 1
ATOM 684 C CA . ASP A 1 83 ? -21.723 1.840 30.389 1.00 97.44 83 ASP A CA 1
ATOM 685 C C . ASP A 1 83 ? -23.041 1.117 30.666 1.00 97.44 83 ASP A C 1
ATOM 687 O O . ASP A 1 83 ? -23.687 1.390 31.684 1.00 97.44 83 ASP A O 1
ATOM 691 N N . LEU A 1 84 ? -23.413 0.128 29.850 1.00 97.50 84 LEU A N 1
ATOM 692 C CA . LEU A 1 84 ? -24.542 -0.759 30.133 1.00 97.50 84 LEU A CA 1
ATOM 693 C C . LEU A 1 84 ? -24.333 -1.536 31.436 1.00 97.50 84 LEU A C 1
ATOM 695 O O . LEU A 1 84 ? -25.237 -1.596 32.272 1.00 97.50 84 LEU A O 1
ATOM 699 N N . LYS A 1 85 ? -23.127 -2.062 31.675 1.00 97.12 85 LYS A N 1
ATOM 700 C CA . LYS A 1 85 ? -22.783 -2.756 32.923 1.00 97.12 85 LYS A CA 1
ATOM 701 C C . LYS A 1 85 ? -22.901 -1.831 34.137 1.00 97.12 85 LYS A C 1
ATOM 703 O O . LYS A 1 85 ? -23.471 -2.231 35.156 1.00 97.12 85 LYS A O 1
ATOM 708 N N . LYS A 1 86 ? -22.413 -0.587 34.045 1.00 97.00 86 LYS A N 1
ATOM 709 C CA . LYS A 1 86 ? -22.573 0.427 35.106 1.00 97.00 86 LYS A CA 1
ATOM 710 C C . LYS A 1 86 ? -24.051 0.733 35.365 1.00 97.00 86 LYS A C 1
ATOM 712 O O . LYS A 1 86 ? -24.483 0.714 36.520 1.00 97.00 86 LYS A O 1
ATOM 717 N N . LYS A 1 87 ? -24.841 0.975 34.313 1.00 96.69 87 LYS A N 1
ATOM 718 C CA . LYS A 1 87 ? -26.292 1.222 34.411 1.00 96.69 87 LYS A CA 1
ATOM 719 C C . LYS A 1 87 ? -27.019 0.044 35.064 1.00 96.69 87 LYS A C 1
ATOM 721 O O . LYS A 1 87 ? -27.782 0.247 36.002 1.00 96.69 87 LYS A O 1
ATOM 726 N N . TYR A 1 88 ? -26.711 -1.187 34.669 1.00 96.19 88 TYR A N 1
ATOM 727 C CA . TYR A 1 88 ? -27.305 -2.386 35.260 1.00 96.19 88 TYR A CA 1
ATOM 728 C C . TYR A 1 88 ? -26.976 -2.535 36.754 1.00 96.19 88 TYR A C 1
ATOM 730 O O . TYR A 1 88 ? -27.865 -2.761 37.574 1.00 96.19 88 TYR A O 1
ATOM 738 N N . LEU A 1 89 ? -25.709 -2.362 37.144 1.00 95.44 89 LEU A N 1
ATOM 739 C CA . LE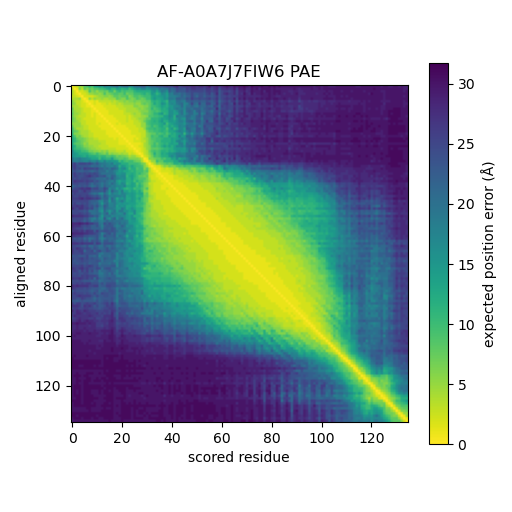U A 1 89 ? -25.309 -2.471 38.551 1.00 95.44 89 LEU A CA 1
ATOM 740 C C . LEU A 1 89 ? -25.909 -1.357 39.415 1.00 95.44 89 LEU A C 1
ATOM 742 O O . LEU A 1 89 ? -26.342 -1.617 40.538 1.00 95.44 89 LEU A O 1
ATOM 746 N N . THR A 1 90 ? -25.946 -0.123 38.910 1.00 94.19 90 THR A N 1
ATOM 747 C CA . THR A 1 90 ? -26.583 0.997 39.619 1.00 94.19 90 THR A CA 1
ATOM 748 C C . THR A 1 90 ? -28.085 0.779 39.773 1.00 94.19 90 THR A C 1
ATOM 750 O O . THR A 1 90 ? -28.603 0.981 40.871 1.00 94.19 90 THR A O 1
ATOM 753 N N . GLN A 1 91 ? -28.764 0.287 38.735 1.00 94.81 91 GLN A N 1
ATOM 754 C CA . GLN A 1 91 ? -30.177 -0.077 38.787 1.00 94.81 91 GLN A CA 1
ATOM 755 C C . GLN A 1 91 ? -30.436 -1.178 39.823 1.00 94.81 91 GLN A C 1
ATOM 757 O O . GLN A 1 91 ? -31.253 -1.000 40.725 1.00 94.81 91 GLN A O 1
ATOM 762 N N . LYS A 1 92 ? -29.661 -2.268 39.787 1.00 93.25 92 LYS A N 1
ATOM 763 C CA . LYS A 1 92 ? -29.785 -3.377 40.745 1.00 93.25 92 LYS A CA 1
ATOM 764 C C . LYS A 1 92 ? -29.555 -2.931 42.196 1.00 93.25 92 LYS A C 1
ATOM 766 O O . LYS A 1 92 ? -30.243 -3.396 43.103 1.00 93.25 92 LYS A O 1
ATOM 771 N N . ARG A 1 93 ? -28.613 -2.007 42.437 1.00 90.81 93 ARG A N 1
ATOM 772 C CA . ARG A 1 93 ? -28.402 -1.403 43.769 1.00 90.81 93 ARG A CA 1
ATOM 773 C C . ARG A 1 93 ? -29.601 -0.564 44.211 1.00 90.81 93 ARG A C 1
ATOM 775 O O . ARG A 1 93 ? -30.029 -0.708 45.353 1.00 90.81 93 ARG A O 1
ATOM 782 N N . LYS A 1 94 ? -30.151 0.278 43.328 1.00 91.69 94 LYS A N 1
ATOM 783 C CA . LYS A 1 94 ? -31.339 1.099 43.621 1.00 91.69 94 LYS A CA 1
ATOM 784 C C . LYS A 1 94 ? -32.546 0.232 43.971 1.00 91.69 94 LYS A C 1
ATOM 786 O O . LYS A 1 94 ? -33.181 0.475 44.989 1.00 91.69 94 LYS A O 1
ATOM 791 N N . GLU A 1 95 ? -32.808 -0.816 43.193 1.00 88.06 95 GLU A N 1
ATOM 792 C CA . GLU A 1 95 ? -33.902 -1.760 43.454 1.00 88.06 95 GLU A CA 1
ATOM 793 C C . GLU A 1 95 ? -33.753 -2.473 44.801 1.00 88.06 95 GLU A C 1
ATOM 795 O O . GLU A 1 95 ? -34.730 -2.640 45.527 1.00 88.06 95 GLU A O 1
ATOM 800 N N . HIS A 1 96 ? -32.534 -2.876 45.166 1.00 84.12 96 HIS A N 1
ATOM 801 C CA . HIS A 1 96 ? -32.279 -3.512 46.457 1.00 84.12 96 HIS A CA 1
ATOM 802 C C . HIS A 1 96 ? -32.491 -2.546 47.635 1.00 84.12 96 HIS A C 1
ATOM 804 O O . HIS A 1 96 ? -33.095 -2.917 48.641 1.00 84.12 96 HIS A O 1
ATOM 810 N N . ILE A 1 97 ? -32.024 -1.299 47.510 1.00 85.94 97 ILE A N 1
ATOM 811 C CA . ILE A 1 97 ? -32.234 -0.255 48.525 1.00 85.94 97 ILE A CA 1
ATOM 812 C C . ILE A 1 97 ? -33.727 0.051 48.674 1.00 85.94 97 ILE A C 1
ATOM 814 O O . ILE A 1 97 ? -34.217 0.117 49.799 1.00 85.94 97 ILE A O 1
ATOM 818 N N . GLN A 1 98 ? -34.453 0.181 47.561 1.00 82.06 98 GLN A N 1
ATOM 819 C CA . GLN A 1 98 ? -35.888 0.453 47.564 1.00 82.06 98 GLN A CA 1
ATOM 820 C C . GLN A 1 98 ? -36.670 -0.684 48.233 1.00 82.06 98 GLN A C 1
ATOM 822 O O . GLN A 1 98 ? -37.402 -0.435 49.184 1.00 82.06 98 GLN A O 1
ATOM 827 N N . LYS A 1 99 ? -36.415 -1.943 47.847 1.00 79.62 99 LYS A N 1
ATOM 828 C CA . LYS A 1 99 ? -37.032 -3.120 48.486 1.00 79.62 99 LYS A CA 1
ATOM 829 C C . LYS A 1 99 ? -36.769 -3.183 49.993 1.00 79.62 99 LYS A C 1
ATOM 831 O O . LYS A 1 99 ? -37.661 -3.552 50.752 1.00 79.62 99 LYS A O 1
ATOM 836 N N . ASN A 1 100 ? -35.565 -2.826 50.443 1.00 74.88 100 ASN A N 1
ATOM 837 C CA . ASN A 1 100 ? -35.254 -2.777 51.873 1.00 74.88 100 ASN A CA 1
ATOM 838 C C . ASN A 1 100 ? -35.962 -1.621 52.588 1.00 74.88 100 ASN A C 1
ATOM 840 O O . ASN A 1 100 ? -36.453 -1.821 53.695 1.00 74.88 100 ASN A O 1
ATOM 844 N N . LYS A 1 101 ? -36.049 -0.436 51.973 1.00 75.81 101 LYS A N 1
ATOM 845 C CA . LYS A 1 101 ? -36.784 0.708 52.531 1.00 75.81 101 LYS A CA 1
ATOM 846 C C . LYS A 1 101 ? -38.275 0.398 52.669 1.00 75.81 101 LYS A C 1
ATOM 848 O O . LYS A 1 101 ? -38.842 0.656 53.726 1.00 75.81 101 LYS A O 1
ATOM 853 N N . ASP A 1 102 ? -38.874 -0.214 51.651 1.00 70.62 102 ASP A N 1
ATOM 854 C CA . ASP A 1 102 ? -40.284 -0.612 51.666 1.00 70.62 102 ASP A CA 1
ATOM 855 C C . ASP A 1 102 ? -40.543 -1.696 52.724 1.00 70.62 102 ASP A C 1
ATOM 857 O O . ASP A 1 102 ? -41.527 -1.620 53.458 1.00 70.62 102 ASP A O 1
ATOM 861 N N . ARG A 1 103 ? -39.618 -2.654 52.894 1.00 68.25 103 ARG A N 1
ATOM 862 C CA . ARG A 1 103 ? -39.675 -3.636 53.992 1.00 68.25 103 ARG A CA 1
ATOM 863 C C . ARG A 1 103 ? -39.585 -2.993 55.376 1.00 68.25 103 ARG A C 1
ATOM 865 O O . ARG A 1 103 ? -40.380 -3.344 56.236 1.00 68.25 103 ARG A O 1
ATOM 872 N N . ILE A 1 104 ? -38.658 -2.060 55.595 1.00 61.19 104 ILE A N 1
ATOM 873 C CA . ILE A 1 104 ? -38.514 -1.354 56.882 1.00 61.19 104 ILE A CA 1
ATOM 874 C C . ILE A 1 104 ? -39.748 -0.482 57.166 1.00 61.19 104 ILE A C 1
ATOM 876 O O . ILE A 1 104 ? -40.197 -0.398 58.304 1.00 61.19 104 ILE A O 1
ATOM 880 N N . SER A 1 105 ? -40.332 0.141 56.137 1.00 62.56 105 SER A N 1
ATOM 881 C CA . SER A 1 105 ? -41.560 0.930 56.279 1.00 62.56 105 SER A CA 1
ATOM 882 C C . SER A 1 105 ? -42.773 0.060 56.632 1.00 62.56 105 SER A C 1
ATOM 884 O O . SER A 1 105 ? -43.590 0.463 57.456 1.00 62.56 105 SER A O 1
ATOM 886 N N . MET A 1 106 ? -42.883 -1.138 56.047 1.00 57.00 106 MET A N 1
ATOM 887 C CA . MET A 1 106 ? -43.934 -2.112 56.378 1.00 57.00 106 MET A CA 1
ATOM 888 C C . MET A 1 106 ? -43.764 -2.687 57.795 1.00 57.00 106 MET A C 1
ATOM 890 O O . MET A 1 106 ? -44.752 -2.848 58.505 1.00 57.00 106 MET A O 1
ATOM 894 N N . ASP A 1 107 ? -42.524 -2.927 58.236 1.00 56.84 107 ASP A N 1
ATOM 895 C CA . ASP A 1 107 ? -42.204 -3.442 59.579 1.00 56.84 107 ASP A CA 1
ATOM 896 C C . ASP A 1 107 ?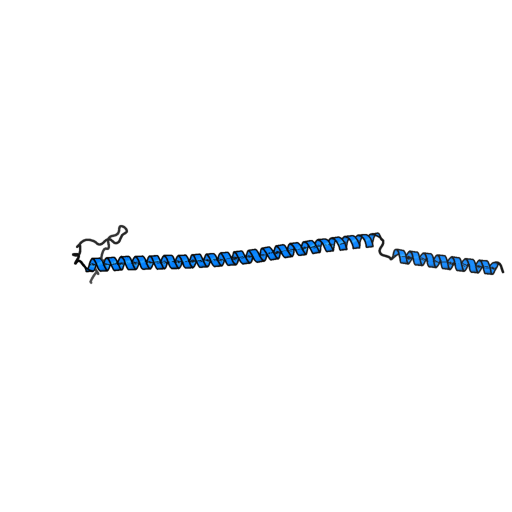 -42.438 -2.391 60.687 1.00 56.84 107 ASP A C 1
ATOM 898 O O . ASP A 1 107 ? -42.840 -2.726 61.793 1.00 56.84 107 ASP A O 1
ATOM 902 N N . ASN A 1 108 ? -42.295 -1.092 60.390 1.00 56.75 108 ASN A N 1
ATOM 903 C CA . ASN A 1 108 ? -42.584 -0.014 61.350 1.00 56.75 108 ASN A CA 1
ATOM 904 C C . ASN A 1 108 ? -44.085 0.243 61.588 1.00 56.75 108 ASN A C 1
ATOM 906 O O . ASN A 1 108 ? -44.432 0.954 62.530 1.00 56.75 108 ASN A O 1
ATOM 910 N N . THR A 1 109 ? -44.977 -0.304 60.756 1.00 52.38 109 THR A N 1
ATOM 911 C CA . THR A 1 109 ? -46.433 -0.080 60.880 1.00 52.38 109 THR A CA 1
ATOM 912 C C . THR A 1 109 ? -47.107 -1.124 61.786 1.00 52.38 109 THR A C 1
ATOM 914 O O . THR A 1 109 ? -48.254 -0.948 62.188 1.00 52.38 109 THR A O 1
ATOM 917 N N . PHE A 1 110 ? -46.384 -2.178 62.184 1.00 49.62 110 PHE A N 1
ATOM 918 C CA . PHE A 1 110 ? -46.863 -3.205 63.111 1.00 49.62 110 PHE A CA 1
ATOM 919 C C . PHE A 1 110 ? -45.766 -3.543 64.130 1.00 49.62 110 PHE A C 1
ATOM 921 O O . PHE A 1 110 ? -44.677 -3.935 63.725 1.00 49.62 110 PHE A O 1
ATOM 928 N N . PRO A 1 111 ? -46.001 -3.446 65.453 1.00 45.59 111 PRO A N 1
ATOM 929 C CA . PRO A 1 111 ? -44.999 -3.845 66.434 1.00 45.59 111 PRO A CA 1
ATOM 930 C C . PRO A 1 111 ? -44.867 -5.375 66.429 1.00 45.59 111 PRO A C 1
ATOM 932 O O . PRO A 1 111 ? -45.594 -6.083 67.123 1.00 45.59 111 PRO A O 1
ATOM 935 N N . MET A 1 112 ? -43.946 -5.903 65.621 1.00 49.25 112 MET A N 1
ATOM 936 C CA . MET A 1 112 ? -43.650 -7.333 65.580 1.00 49.25 112 MET A CA 1
ATOM 937 C C . MET A 1 112 ? -42.868 -7.724 66.844 1.00 49.25 112 MET A C 1
ATOM 939 O O . MET A 1 112 ? -41.736 -7.285 67.073 1.00 49.25 112 MET A O 1
ATOM 943 N N . ALA A 1 113 ? -43.479 -8.555 67.691 1.00 57.16 113 ALA A N 1
ATOM 944 C CA . ALA A 1 113 ? -42.842 -9.120 68.875 1.00 57.16 113 ALA A CA 1
ATOM 945 C C . ALA A 1 113 ? -41.566 -9.897 68.492 1.00 57.16 113 ALA A C 1
ATOM 947 O O . ALA A 1 113 ? -41.567 -10.719 67.575 1.00 57.16 113 ALA A O 1
ATOM 948 N N . LYS A 1 114 ? -40.459 -9.632 69.198 1.00 58.22 114 LYS A N 1
ATOM 949 C CA . LYS A 1 114 ? -39.152 -10.261 68.947 1.00 58.22 114 LYS A CA 1
ATOM 950 C C . LYS A 1 114 ? -39.232 -11.784 69.149 1.00 58.22 114 LYS A C 1
ATOM 952 O O . LYS A 1 114 ? -39.512 -12.204 70.271 1.00 58.22 114 LYS A O 1
ATOM 957 N N . PRO A 1 115 ? -38.887 -12.616 68.149 1.00 53.34 115 PRO A N 1
ATOM 958 C CA . PRO A 1 115 ? -38.743 -14.047 68.370 1.00 53.34 115 PRO A CA 1
ATOM 959 C C . PRO A 1 115 ? -37.460 -14.321 69.168 1.00 53.3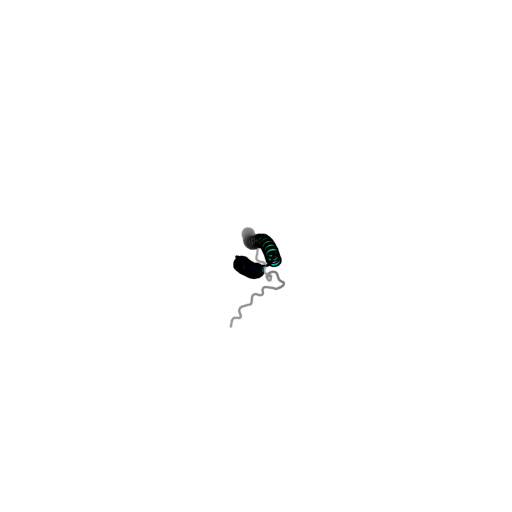4 115 PRO A C 1
ATOM 961 O O . PRO A 1 115 ? -36.352 -13.965 68.763 1.00 53.34 115 PRO A O 1
ATOM 964 N N . THR A 1 116 ? -37.622 -14.967 70.318 1.00 56.34 116 THR A N 1
ATOM 965 C CA . THR A 1 116 ? -36.595 -15.422 71.271 1.00 56.34 116 THR A CA 1
ATOM 966 C C . THR A 1 116 ? -35.849 -16.680 70.789 1.00 56.34 116 THR A C 1
ATOM 968 O O . THR A 1 116 ? -35.548 -17.572 71.575 1.00 56.34 116 THR A O 1
ATOM 971 N N . GLY A 1 117 ? -35.544 -16.772 69.488 1.00 65.25 117 GLY A N 1
ATOM 972 C CA . GLY A 1 117 ? -34.881 -17.927 68.867 1.00 65.25 117 GLY A CA 1
ATOM 973 C C . GLY A 1 117 ? -33.507 -17.604 68.253 1.00 65.25 117 GLY A C 1
ATOM 974 O O . GLY A 1 117 ? -33.211 -16.436 67.976 1.00 65.25 117 GLY A O 1
ATOM 975 N N . PRO A 1 118 ? -32.645 -18.615 68.024 1.00 64.06 118 PRO A N 1
ATOM 976 C CA . PRO A 1 118 ? -31.334 -18.423 67.405 1.00 64.06 118 PRO A CA 1
ATOM 977 C C . PRO A 1 118 ? -31.473 -17.866 65.979 1.00 64.06 118 PRO A C 1
ATOM 979 O O . PRO A 1 118 ? -32.111 -18.462 65.114 1.00 64.06 118 PRO A O 1
ATOM 982 N N . ARG A 1 119 ? -30.880 -16.688 65.731 1.00 63.66 119 ARG A N 1
ATOM 983 C CA . ARG A 1 119 ? -30.911 -16.021 64.419 1.00 63.66 119 ARG A CA 1
ATOM 984 C C . ARG A 1 119 ? -29.936 -16.695 63.461 1.00 63.66 119 ARG A C 1
ATOM 986 O O . ARG A 1 119 ? -28.758 -16.860 63.768 1.00 63.66 119 ARG A O 1
ATOM 993 N N . PHE A 1 120 ? -30.434 -16.999 62.273 1.00 67.50 120 PHE A N 1
ATOM 994 C CA . PHE A 1 120 ? -29.677 -17.574 61.171 1.00 67.50 120 PHE A CA 1
ATOM 995 C C . PHE A 1 120 ? -29.621 -16.553 60.033 1.00 67.50 120 PHE A C 1
ATOM 997 O O . PHE A 1 120 ? -30.659 -16.038 59.616 1.00 67.50 120 PHE A O 1
ATOM 1004 N N . THR A 1 121 ? -28.432 -16.230 59.532 1.00 69.44 121 THR A N 1
ATOM 1005 C CA . THR A 1 121 ? -28.281 -15.457 58.290 1.00 69.44 121 THR A CA 1
ATOM 1006 C C . THR A 1 121 ? -27.957 -16.454 57.187 1.00 69.44 121 THR A C 1
ATOM 1008 O O . THR A 1 121 ? -27.003 -17.209 57.336 1.00 69.44 121 THR A O 1
ATOM 1011 N N . GLY A 1 122 ? -28.797 -16.514 56.147 1.00 62.00 122 GLY A N 1
ATOM 1012 C CA . GLY A 1 122 ? -28.824 -17.578 55.132 1.00 62.00 122 GLY A CA 1
ATOM 1013 C C . GLY A 1 122 ? -27.447 -18.118 54.728 1.00 62.00 122 GLY A C 1
ATOM 1014 O O . GLY A 1 122 ? -26.583 -17.356 54.304 1.00 62.00 122 GLY A O 1
ATOM 1015 N N . GLY A 1 123 ? -27.272 -19.437 54.884 1.00 74.75 123 GLY A N 1
ATOM 1016 C CA . GLY A 1 123 ? -26.005 -20.137 54.651 1.00 74.75 123 GLY A CA 1
ATOM 1017 C C . GLY A 1 123 ? -25.762 -21.400 55.489 1.00 74.75 123 GLY A C 1
ATOM 1018 O O . GLY A 1 123 ? -24.710 -22.000 55.337 1.00 74.75 123 GLY A O 1
ATOM 1019 N N . GLY A 1 124 ? -26.680 -21.831 56.363 1.00 74.50 124 GLY A N 1
ATOM 1020 C CA . GLY A 1 124 ? -26.462 -23.056 57.157 1.00 74.50 124 GLY A CA 1
ATOM 1021 C C . GLY A 1 124 ? -25.775 -22.841 58.512 1.00 74.50 124 GLY A C 1
ATOM 1022 O O . GLY A 1 124 ? -25.591 -23.813 59.238 1.00 74.50 124 GLY A O 1
ATOM 1023 N N . PHE A 1 125 ? -25.457 -21.598 58.899 1.00 70.06 125 PHE A N 1
ATOM 1024 C CA . PHE A 1 125 ? -24.708 -21.317 60.128 1.00 70.06 125 PHE A CA 1
ATOM 1025 C C . PHE A 1 125 ? -25.469 -20.426 61.129 1.00 70.06 125 PHE A C 1
ATOM 1027 O O . PHE A 1 125 ? -25.938 -19.342 60.759 1.00 70.06 125 PHE A O 1
ATOM 1034 N N . PRO A 1 126 ? -25.579 -20.847 62.406 1.00 70.19 126 PRO A N 1
ATOM 1035 C CA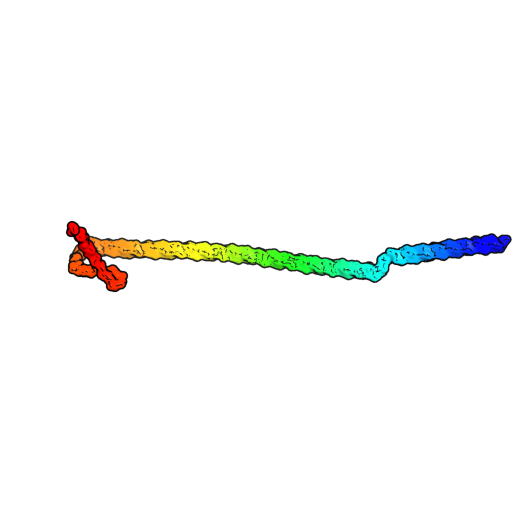 . PRO A 1 126 ? -26.208 -20.048 63.451 1.00 70.19 126 PRO A CA 1
ATOM 1036 C C . PRO A 1 126 ? -25.292 -18.909 63.912 1.00 70.19 126 PRO A C 1
ATOM 1038 O O . PRO A 1 126 ? -24.082 -19.074 64.067 1.00 70.19 126 PRO A O 1
ATOM 1041 N N . LEU A 1 127 ? -25.880 -17.729 64.138 1.00 66.19 127 LEU A N 1
ATOM 1042 C CA . LEU A 1 127 ? -25.163 -16.543 64.598 1.00 66.19 127 LEU A CA 1
ATOM 1043 C C . LEU A 1 127 ? -24.949 -16.627 66.117 1.00 66.19 127 LEU A C 1
ATOM 1045 O O . LEU A 1 127 ? -25.710 -16.069 66.911 1.00 66.19 127 LEU A O 1
ATOM 1049 N N . ASN A 1 128 ? -23.918 -17.355 66.531 1.00 65.00 128 ASN A N 1
ATOM 1050 C CA . ASN A 1 128 ? -23.567 -17.483 67.939 1.00 65.00 128 ASN A CA 1
ATOM 1051 C C . ASN A 1 128 ? -22.980 -16.144 68.405 1.00 65.00 128 ASN A C 1
ATOM 1053 O O . ASN A 1 128 ? -21.897 -15.746 67.976 1.00 65.00 128 ASN A O 1
ATOM 1057 N N . LYS A 1 129 ? -23.691 -15.420 69.277 1.00 59.38 129 LYS A N 1
ATOM 1058 C CA . LYS A 1 129 ? -23.114 -14.253 69.955 1.00 59.38 129 LYS A CA 1
ATOM 1059 C C . LYS A 1 129 ? -22.082 -14.778 70.946 1.00 59.38 129 LYS A C 1
ATOM 1061 O O . LYS A 1 129 ? -22.461 -15.366 71.954 1.00 59.38 129 LYS A O 1
ATOM 1066 N N . SER A 1 130 ? -20.799 -14.586 70.655 1.00 52.06 130 SER A N 1
ATOM 1067 C CA . SER A 1 130 ? -19.738 -14.853 71.618 1.00 52.06 130 SER A CA 1
ATOM 1068 C C . SER A 1 130 ? -19.982 -13.994 72.859 1.00 52.06 130 SER A C 1
ATOM 1070 O O . SER A 1 130 ? -19.964 -12.761 72.820 1.00 52.06 130 SER A O 1
ATOM 1072 N N . SER A 1 131 ? -20.280 -14.655 73.976 1.00 48.31 131 SER A N 1
ATOM 1073 C CA . SER A 1 131 ? -20.246 -14.027 75.286 1.00 48.31 131 SER A CA 1
ATOM 1074 C C . SER A 1 131 ? -18.822 -13.543 75.516 1.00 48.31 131 SER A C 1
ATOM 1076 O O . SER A 1 131 ? -17.884 -14.340 75.534 1.00 48.31 131 SER A O 1
ATOM 1078 N N . LYS A 1 132 ? -18.668 -12.226 75.664 1.00 52.41 132 LYS A N 1
ATOM 1079 C CA . LYS A 1 132 ? -17.463 -11.602 76.208 1.00 52.41 132 LYS A CA 1
ATOM 1080 C C . LYS A 1 132 ? -17.071 -12.359 77.477 1.00 52.41 132 LYS A C 1
ATOM 1082 O O . LYS A 1 132 ? 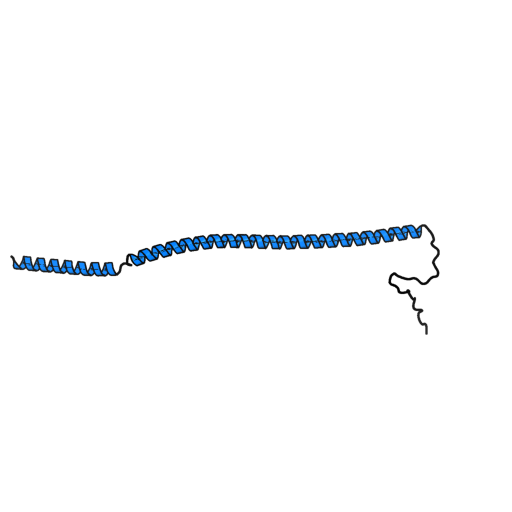-17.799 -12.301 78.466 1.00 52.41 132 LYS A O 1
ATOM 1087 N N . VAL A 1 133 ? -15.937 -13.051 77.430 1.00 43.38 133 VAL A N 1
ATOM 1088 C CA . VAL A 1 133 ? -15.247 -13.519 78.629 1.00 43.38 133 VAL A CA 1
ATOM 1089 C C . VAL A 1 133 ? -14.835 -12.261 79.391 1.00 43.38 133 VAL A C 1
ATOM 1091 O O . VAL A 1 133 ? -14.116 -11.410 78.864 1.00 43.38 133 VAL A O 1
ATOM 1094 N N . LYS A 1 134 ? -15.407 -12.089 80.582 1.00 49.47 134 LYS A N 1
ATOM 1095 C CA . LYS A 1 134 ? -14.922 -11.157 81.596 1.00 49.47 134 LYS A CA 1
ATOM 1096 C C . LYS A 1 134 ? -14.080 -11.961 82.583 1.00 49.47 134 LYS A C 1
ATOM 1098 O O . LYS A 1 134 ? -14.535 -13.017 83.018 1.00 49.47 134 LYS A O 1
ATOM 1103 N N . SER A 1 135 ? -12.983 -11.324 82.991 1.00 45.59 135 SER A N 1
ATOM 1104 C CA . SER A 1 135 ? -11.952 -11.739 83.950 1.00 45.59 135 SER A CA 1
ATOM 1105 C C . SER A 1 135 ? -10.846 -12.609 83.380 1.00 45.59 135 SER A C 1
ATOM 1107 O O . SER A 1 135 ? -11.153 -13.651 82.771 1.00 45.59 135 SER A O 1
#

Organism: Diceros bicornis minor (NCBI:txid77932)

Mean predicted aligned error: 18.15 Å

pLDDT: mean 79.33, std 15.8, range 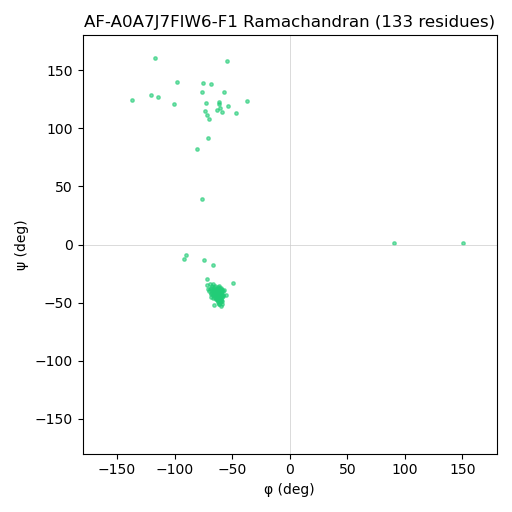[43.38, 98.38]

Sequence (135 aa):
MGLFISARAYALHQEKEKLYVELKLILARLPGPEAAEQLQIYRHTLREKTKQLKVLSSELNMYESQSQEYKYEIEKLTNELLDLKKKYLTQKRKEHIQKNKDRISMDNTFPMAKPTGPRFTGGGFPLNKSSKVKS

Solvent-accessible surface area (backbone atoms only — not comparable to full-atom values): 7905 Å² total; per-residue (Å²): 114,69,68,61,54,49,53,50,51,51,53,54,50,53,54,51,52,51,53,50,52,51,50,51,56,55,59,71,68,45,80,48,73,67,55,54,51,51,51,51,50,50,55,49,52,50,52,52,52,50,50,51,50,53,52,52,49,52,53,51,52,51,52,51,50,51,53,50,51,50,51,52,49,52,53,51,52,50,50,52,51,53,51,51,52,49,52,52,53,53,49,56,50,51,54,53,52,49,56,49,52,54,50,53,56,58,53,7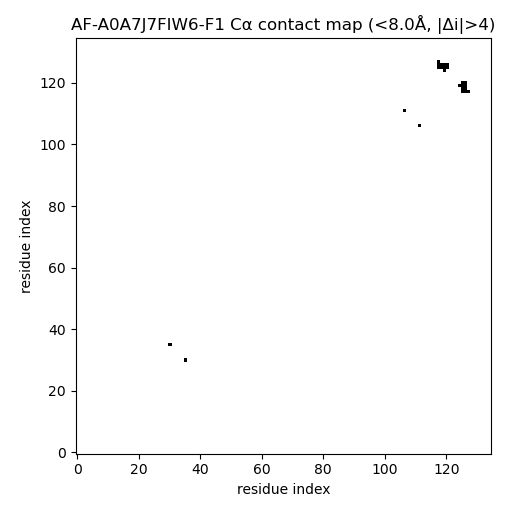3,76,47,93,74,79,81,78,96,61,91,52,65,62,94,80,92,50,73,65,76,78,79,75,79,83,77,134

Secondary structure (DSSP, 8-state):
-HHHHHHHHHHHHHHHHHHHHHHHHHHTTSPPHHHHHHHHHHHHHHHHHHHHHHHHHHHHHHHHHHHHHHHHHHHHHHHHHHHHHHHHHHHHHHHHHHHHHHHHHHHTTS--PPP-S--B-SSS-B---------

Foldseek 3Di:
DVVVVVVVVVVVVVVVVVVVVVVVVVVVPPCPPVNVVVVVVVVVVVVVVVVVVVVVVVVVVVVVVVVVVVVVVVVVVVVVVVVVVVVVVVVVVVVVVVVVVVVVVVCVVDPDDDPPDFDDDPDPDTDDDPDPDDD